Protein AF-A0A4S0JIN0-F1 (afdb_monomer_lite)

pLDDT: mean 95.21, std 4.21, range [70.19, 98.62]

Sequence (106 aa):
LTFGGLALITGAWTLDALVQALAGTSPWFWSLEHLKLAVSGHALCPADEAALADRLSGALGPCNLKFGQVLASLSPFLLLPMARRFGNAGWLLAAAALGCVLLLAG

Structure (mmCIF, N/CA/C/O backbone):
data_AF-A0A4S0JIN0-F1
#
_entry.id   AF-A0A4S0JIN0-F1
#
loop_
_atom_site.group_PDB
_atom_site.id
_atom_site.type_symbol
_atom_site.label_atom_id
_atom_site.label_alt_id
_atom_site.label_comp_id
_atom_site.label_asym_id
_atom_site.label_entity_id
_atom_site.label_seq_id
_atom_site.pdbx_PDB_ins_code
_atom_site.Cartn_x
_atom_site.Cartn_y
_atom_site.Cartn_z
_atom_site.occupancy
_atom_site.B_iso_or_equiv
_atom_site.auth_seq_id
_atom_site.auth_comp_id
_atom_site.auth_asym_id
_atom_site.auth_atom_id
_atom_site.pdbx_PDB_model_num
ATOM 1 N N . LEU A 1 1 ? 2.815 14.369 15.299 1.00 70.19 1 LEU A N 1
ATOM 2 C CA . LEU A 1 1 ? 3.015 14.381 13.829 1.00 70.19 1 LEU A CA 1
ATOM 3 C C . LEU A 1 1 ? 3.438 13.007 13.307 1.00 70.19 1 LEU A C 1
ATOM 5 O O . LEU A 1 1 ? 2.728 12.469 12.471 1.00 70.19 1 LEU A O 1
ATOM 9 N N . THR A 1 2 ? 4.491 12.385 13.851 1.00 82.94 2 THR A N 1
ATOM 10 C CA . THR A 1 2 ? 5.057 11.106 13.366 1.00 82.94 2 THR A CA 1
ATOM 11 C C . THR A 1 2 ? 4.049 9.956 13.230 1.00 82.94 2 THR A C 1
ATOM 13 O O . THR A 1 2 ? 3.924 9.392 12.151 1.00 82.94 2 THR A O 1
ATOM 16 N N . PHE A 1 3 ? 3.260 9.647 14.268 1.00 89.56 3 PHE A N 1
ATOM 17 C CA . PHE A 1 3 ? 2.271 8.555 14.191 1.00 89.56 3 PHE A CA 1
ATOM 18 C C . PHE A 1 3 ? 1.119 8.829 13.215 1.00 89.56 3 PHE A C 1
ATOM 20 O O . PHE A 1 3 ? 0.617 7.905 12.586 1.00 89.56 3 PHE A O 1
ATOM 27 N N . GLY A 1 4 ? 0.731 10.098 13.046 1.00 92.81 4 GLY A N 1
ATOM 28 C CA . GLY A 1 4 ? -0.240 10.487 12.021 1.00 92.81 4 GLY A CA 1
ATOM 29 C C . GLY A 1 4 ? 0.322 10.313 10.609 1.00 92.81 4 GLY A C 1
ATOM 30 O O . GLY A 1 4 ? -0.374 9.818 9.732 1.00 92.81 4 GLY A O 1
ATOM 31 N N . GLY A 1 5 ? 1.604 10.638 10.410 1.00 95.94 5 GLY A N 1
ATOM 32 C CA . GLY A 1 5 ? 2.314 10.368 9.159 1.00 95.94 5 GLY A CA 1
ATOM 33 C C . GLY A 1 5 ? 2.364 8.876 8.828 1.00 95.94 5 GLY A C 1
ATOM 34 O O . GLY A 1 5 ? 2.047 8.497 7.707 1.00 95.94 5 GLY A O 1
ATOM 35 N N . LEU A 1 6 ? 2.663 8.019 9.812 1.00 96.69 6 LEU A N 1
ATOM 36 C CA . LEU A 1 6 ? 2.634 6.563 9.623 1.00 96.69 6 LEU A CA 1
ATOM 37 C C . LEU A 1 6 ? 1.238 6.054 9.254 1.00 96.69 6 LEU A C 1
ATOM 39 O O . LEU A 1 6 ? 1.124 5.216 8.365 1.00 96.69 6 LEU A O 1
ATOM 43 N N . ALA A 1 7 ? 0.178 6.586 9.870 1.00 96.69 7 ALA A N 1
ATOM 44 C CA . ALA A 1 7 ? -1.196 6.245 9.505 1.00 96.69 7 ALA A CA 1
ATOM 45 C C . ALA A 1 7 ? -1.499 6.587 8.036 1.00 96.69 7 ALA A C 1
ATOM 47 O O . ALA A 1 7 ? -2.039 5.758 7.305 1.00 96.69 7 ALA A O 1
ATOM 48 N N . LEU A 1 8 ? -1.108 7.789 7.598 1.00 97.25 8 LEU A N 1
ATOM 49 C CA . LEU A 1 8 ? -1.302 8.252 6.223 1.00 97.25 8 LEU A CA 1
ATOM 50 C C . LEU A 1 8 ? -0.507 7.415 5.218 1.00 97.25 8 LEU A C 1
ATOM 52 O O . LEU A 1 8 ? -1.074 6.990 4.218 1.00 97.25 8 LEU A O 1
ATOM 56 N N . ILE A 1 9 ? 0.770 7.140 5.499 1.00 97.12 9 ILE A N 1
ATOM 57 C CA . ILE A 1 9 ? 1.625 6.310 4.637 1.00 97.12 9 ILE A CA 1
ATOM 58 C C . ILE A 1 9 ? 1.048 4.898 4.527 1.00 97.12 9 ILE A C 1
ATOM 60 O O . ILE A 1 9 ? 0.863 4.400 3.423 1.00 97.12 9 ILE A O 1
ATOM 64 N N . THR A 1 10 ? 0.687 4.283 5.656 1.00 97.94 10 THR A N 1
ATOM 65 C CA . THR A 1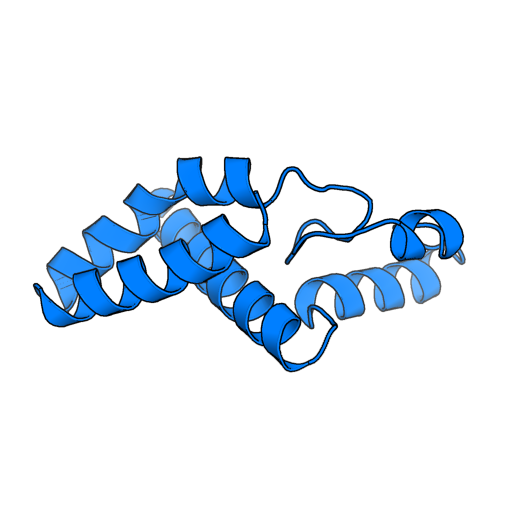 10 ? 0.096 2.935 5.683 1.00 97.94 10 THR A CA 1
ATOM 66 C C . THR A 1 10 ? -1.204 2.894 4.883 1.00 97.94 10 THR A C 1
ATOM 68 O O . THR A 1 10 ? -1.402 1.984 4.083 1.00 97.94 10 THR A O 1
ATOM 71 N N . GLY A 1 11 ? -2.077 3.893 5.045 1.00 98.12 11 GLY A N 1
ATOM 72 C CA . GLY A 1 11 ? -3.322 3.998 4.283 1.00 98.12 11 GLY A CA 1
ATOM 73 C C . GLY A 1 11 ? -3.087 4.180 2.783 1.00 98.12 11 GLY A C 1
ATOM 74 O O . GLY A 1 11 ? -3.664 3.447 1.984 1.00 98.12 11 GLY A O 1
ATOM 75 N N . ALA A 1 12 ? -2.206 5.105 2.396 1.00 98.31 12 ALA A N 1
ATOM 76 C CA . ALA A 1 12 ? -1.882 5.368 0.995 1.00 98.31 12 ALA A CA 1
ATOM 77 C C . ALA A 1 12 ? -1.266 4.141 0.311 1.00 98.31 12 ALA A C 1
ATOM 79 O O . ALA A 1 12 ? -1.677 3.783 -0.787 1.00 98.31 12 ALA A O 1
ATOM 80 N N . TRP A 1 13 ? -0.336 3.454 0.977 1.00 98.12 13 TRP A N 1
ATOM 81 C CA . TRP A 1 13 ? 0.283 2.233 0.458 1.00 98.12 13 TRP A CA 1
ATOM 82 C C . TRP A 1 13 ? -0.694 1.059 0.387 1.00 98.12 13 TRP A C 1
ATOM 84 O O . TRP A 1 13 ? -0.627 0.273 -0.552 1.00 98.12 13 TRP A O 1
ATOM 94 N N . THR A 1 14 ? -1.629 0.949 1.337 1.00 98.38 14 THR A N 1
ATOM 95 C CA . THR A 1 14 ? -2.697 -0.063 1.272 1.00 98.38 14 THR A CA 1
ATOM 96 C C . THR A 1 14 ? -3.580 0.174 0.046 1.00 98.38 14 THR A C 1
ATOM 98 O O . THR A 1 14 ? -3.861 -0.761 -0.697 1.00 98.38 14 THR A O 1
ATOM 101 N N . LEU A 1 15 ? -3.987 1.424 -0.202 1.00 98.38 15 LEU A N 1
ATOM 102 C CA . LEU A 1 15 ? -4.786 1.780 -1.378 1.00 98.38 15 LEU A CA 1
ATOM 103 C C . LEU A 1 15 ? -4.025 1.533 -2.684 1.00 98.38 15 LEU A C 1
ATOM 105 O O . LEU A 1 15 ? -4.581 0.943 -3.604 1.00 98.38 15 LEU A O 1
ATOM 109 N N . ASP A 1 16 ? -2.759 1.937 -2.752 1.00 98.19 16 ASP A N 1
ATOM 110 C CA . ASP A 1 16 ? -1.892 1.704 -3.909 1.00 98.19 16 ASP A CA 1
ATOM 111 C C . ASP A 1 16 ? -1.756 0.208 -4.241 1.00 98.19 16 ASP A C 1
ATOM 113 O O . ASP A 1 16 ? -1.905 -0.185 -5.397 1.00 98.19 16 ASP A O 1
ATOM 117 N N . ALA A 1 17 ? -1.579 -0.646 -3.230 1.00 97.94 17 ALA A N 1
ATOM 118 C CA . ALA A 1 17 ? -1.509 -2.093 -3.416 1.00 97.94 17 ALA A CA 1
ATOM 119 C C . ALA A 1 17 ? -2.853 -2.722 -3.822 1.00 97.94 17 ALA A C 1
ATOM 121 O O . ALA A 1 17 ? -2.872 -3.658 -4.617 1.00 97.94 17 ALA A O 1
ATOM 122 N N . LEU A 1 18 ? -3.986 -2.204 -3.334 1.00 98.38 18 LEU A N 1
ATOM 123 C CA . LEU A 1 18 ? -5.307 -2.625 -3.819 1.00 98.38 18 LEU A CA 1
ATOM 124 C C . LEU A 1 18 ? -5.514 -2.236 -5.288 1.00 98.38 18 LEU A C 1
ATOM 126 O O . LEU A 1 18 ? -6.063 -3.023 -6.056 1.00 98.38 18 LEU A O 1
ATOM 130 N N . VAL A 1 19 ? -5.039 -1.057 -5.702 1.00 98.12 19 VAL A N 1
ATOM 131 C CA . VAL A 1 19 ? -5.029 -0.676 -7.121 1.00 98.12 19 VAL A CA 1
ATOM 132 C C . VAL A 1 19 ? -4.118 -1.611 -7.911 1.00 98.12 19 VAL A C 1
ATOM 134 O O . VAL A 1 19 ? -4.535 -2.082 -8.964 1.00 98.12 19 VAL A O 1
ATOM 137 N N . GLN A 1 20 ? -2.938 -1.962 -7.394 1.00 97.12 20 GLN A N 1
ATOM 138 C CA . GLN A 1 20 ? -2.064 -2.950 -8.031 1.00 97.12 20 GLN A CA 1
ATOM 139 C C . GLN A 1 20 ? -2.753 -4.309 -8.195 1.00 97.12 20 GLN A C 1
ATOM 141 O O . GLN A 1 20 ? -2.643 -4.906 -9.262 1.00 97.12 20 GLN A O 1
ATOM 146 N N . ALA A 1 21 ? -3.505 -4.774 -7.196 1.00 96.69 21 ALA A N 1
ATOM 147 C CA . ALA A 1 21 ? -4.248 -6.030 -7.281 1.00 96.69 21 ALA A CA 1
ATOM 148 C C . ALA A 1 21 ? -5.295 -6.033 -8.410 1.00 96.69 21 ALA A C 1
ATOM 150 O O . ALA A 1 21 ? -5.557 -7.077 -8.999 1.00 96.69 21 ALA A O 1
ATOM 151 N N . LEU A 1 22 ? -5.888 -4.874 -8.718 1.00 97.44 22 LEU A N 1
ATOM 152 C CA . LEU A 1 22 ? -6.926 -4.735 -9.745 1.00 97.44 22 LEU A CA 1
ATOM 153 C C . LEU A 1 22 ? -6.366 -4.390 -11.132 1.00 97.44 22 LEU A C 1
ATOM 155 O O . LEU A 1 22 ? -6.892 -4.855 -12.139 1.00 97.44 22 LEU A O 1
ATOM 159 N N . ALA A 1 23 ? -5.331 -3.553 -11.194 1.00 95.50 23 ALA A N 1
ATOM 160 C CA . ALA A 1 23 ? -4.785 -2.989 -12.428 1.00 95.50 23 ALA A CA 1
ATOM 161 C C . ALA A 1 23 ? -3.476 -3.656 -12.886 1.00 95.50 23 ALA A C 1
ATOM 163 O O . ALA A 1 23 ? -2.965 -3.326 -13.954 1.00 95.50 23 ALA A O 1
ATOM 164 N N . GLY A 1 24 ? -2.893 -4.542 -12.074 1.00 92.94 24 GLY A N 1
ATOM 165 C CA . GLY A 1 24 ? -1.602 -5.188 -12.331 1.00 92.94 24 GLY A CA 1
ATOM 166 C C . GLY A 1 24 ? -0.379 -4.287 -12.115 1.00 92.94 24 GLY A C 1
ATOM 167 O O . GLY A 1 24 ? 0.749 -4.758 -12.211 1.00 92.94 24 GLY A O 1
ATOM 168 N N . THR A 1 25 ? -0.569 -3.003 -11.796 1.00 92.25 25 THR A N 1
ATOM 169 C CA . THR A 1 25 ? 0.518 -2.040 -11.566 1.00 92.25 25 THR A CA 1
ATOM 170 C C . THR A 1 25 ? 0.222 -1.128 -10.379 1.00 92.25 25 THR A C 1
ATOM 172 O O . THR A 1 25 ? -0.918 -0.712 -10.182 1.00 92.25 25 THR A O 1
ATOM 175 N N . SER A 1 26 ? 1.254 -0.802 -9.598 1.00 95.25 26 SER A N 1
ATOM 176 C CA . SER A 1 26 ? 1.201 0.193 -8.519 1.00 95.25 26 SER A CA 1
ATOM 177 C C . SER A 1 26 ? 1.382 1.594 -9.119 1.00 95.25 26 SER A C 1
ATOM 179 O O . SER A 1 26 ? 2.445 1.861 -9.689 1.00 95.25 26 SER A O 1
ATOM 181 N N . PRO A 1 27 ? 0.392 2.505 -9.015 1.00 96.19 27 PRO A N 1
ATOM 182 C CA . PRO A 1 27 ? 0.553 3.889 -9.459 1.00 96.19 27 PRO A CA 1
ATOM 183 C C . PRO A 1 27 ? 1.759 4.589 -8.824 1.00 96.19 27 PRO A C 1
ATOM 185 O O . PRO A 1 27 ? 2.467 5.339 -9.502 1.00 96.19 27 PRO A O 1
ATOM 188 N N . TRP A 1 28 ? 2.015 4.336 -7.539 1.00 96.38 28 TRP A N 1
ATOM 189 C CA . TRP A 1 28 ? 3.134 4.922 -6.810 1.00 96.38 28 TRP A CA 1
ATOM 190 C C . TRP A 1 28 ? 4.479 4.452 -7.361 1.00 96.38 28 TRP A C 1
ATOM 192 O O . TRP A 1 28 ? 5.309 5.278 -7.745 1.00 96.38 28 TRP A O 1
ATOM 202 N N . PHE A 1 29 ? 4.692 3.135 -7.436 1.00 95.75 29 PHE A N 1
ATO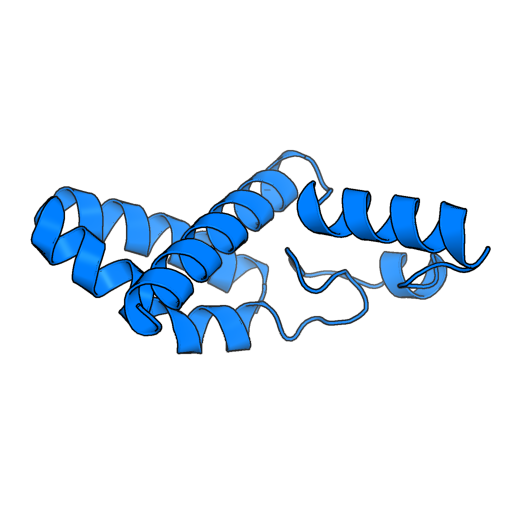M 203 C CA . PHE A 1 29 ? 5.957 2.583 -7.913 1.00 95.75 29 PHE A CA 1
ATOM 204 C C . PHE A 1 29 ? 6.184 2.907 -9.389 1.00 95.75 29 PHE A C 1
ATOM 206 O O . PHE A 1 29 ? 7.274 3.337 -9.752 1.00 95.75 29 PHE A O 1
ATOM 213 N N . TRP A 1 30 ? 5.144 2.801 -10.222 1.00 95.31 30 TRP A N 1
ATOM 214 C CA . TRP A 1 30 ? 5.206 3.192 -11.630 1.00 95.31 30 TRP A CA 1
ATOM 215 C C . TRP A 1 30 ? 5.674 4.644 -11.785 1.00 95.31 30 TRP A C 1
ATOM 217 O O . TRP A 1 30 ? 6.575 4.926 -12.570 1.00 95.31 30 TRP A O 1
ATOM 227 N N . SER A 1 31 ? 5.138 5.568 -10.984 1.00 96.00 31 SER A N 1
ATOM 228 C CA . SER A 1 31 ? 5.539 6.979 -11.044 1.00 96.00 31 SER A CA 1
ATOM 229 C C . SER A 1 31 ? 7.014 7.183 -10.680 1.00 96.00 31 SER A C 1
ATOM 231 O O . SER A 1 31 ? 7.716 7.947 -11.344 1.00 96.00 31 SER A O 1
ATOM 233 N N . LEU A 1 32 ? 7.503 6.490 -9.645 1.00 95.62 32 LEU A N 1
ATOM 234 C CA . LEU A 1 32 ? 8.909 6.551 -9.231 1.00 95.62 32 LEU A CA 1
ATOM 235 C C . LEU A 1 32 ? 9.846 5.940 -10.273 1.00 95.62 32 LEU A C 1
ATOM 237 O O . LEU A 1 32 ? 10.910 6.499 -10.532 1.00 95.62 32 LEU A O 1
ATOM 241 N N . GLU A 1 33 ? 9.442 4.829 -10.878 1.00 94.69 33 GLU A N 1
ATOM 242 C CA . GLU A 1 33 ? 10.174 4.147 -11.941 1.00 94.69 33 GLU A CA 1
ATOM 243 C C . GLU A 1 33 ? 10.373 5.072 -13.148 1.00 94.69 33 GLU A C 1
ATOM 245 O O . GLU A 1 33 ? 11.502 5.306 -13.580 1.00 94.69 33 GLU A O 1
ATOM 250 N N . HIS A 1 34 ? 9.294 5.693 -13.635 1.00 95.06 34 HIS A N 1
ATOM 251 C CA . HIS A 1 34 ? 9.355 6.639 -14.756 1.00 95.06 34 HIS A CA 1
ATOM 252 C C . HIS A 1 34 ? 10.198 7.871 -14.438 1.00 95.06 34 HIS A C 1
ATOM 254 O O . HIS A 1 34 ? 10.998 8.304 -15.268 1.00 95.06 34 HIS A O 1
ATOM 260 N N . LEU A 1 35 ? 10.077 8.416 -13.225 1.00 96.81 35 LEU A N 1
ATOM 261 C CA . LEU A 1 35 ? 10.920 9.524 -12.782 1.00 96.81 35 LEU A CA 1
ATOM 262 C C . LEU A 1 35 ? 12.400 9.113 -12.741 1.00 96.81 35 LEU A C 1
ATOM 264 O O . LEU A 1 35 ? 13.271 9.864 -13.182 1.00 96.81 35 LEU A O 1
ATOM 268 N N . LYS A 1 36 ? 12.702 7.916 -12.229 1.00 95.50 36 LYS A N 1
ATOM 269 C CA . LYS A 1 36 ? 14.071 7.408 -12.128 1.00 95.50 36 LYS A CA 1
ATOM 270 C C . LYS A 1 36 ? 14.686 7.185 -13.507 1.00 95.50 36 LYS A C 1
ATOM 272 O O . LYS A 1 36 ? 15.822 7.612 -13.725 1.00 95.50 36 LYS A O 1
ATOM 277 N N . LEU A 1 37 ? 13.934 6.609 -14.440 1.00 95.25 37 LEU A N 1
ATOM 278 C CA . LEU A 1 37 ? 14.338 6.465 -15.837 1.00 95.25 37 LEU A CA 1
ATOM 279 C C . LEU A 1 37 ? 14.604 7.828 -16.482 1.00 95.25 37 LEU A C 1
ATOM 281 O O . LEU A 1 37 ? 15.654 8.012 -17.094 1.00 95.25 37 LEU A O 1
ATOM 285 N N . ALA A 1 38 ? 13.719 8.807 -16.279 1.00 97.06 38 ALA A N 1
ATOM 286 C CA . ALA A 1 38 ? 13.878 10.149 -16.836 1.00 97.06 38 ALA A CA 1
ATOM 287 C C . ALA A 1 38 ? 15.121 10.883 -16.299 1.00 97.06 38 ALA A C 1
ATOM 289 O O . ALA A 1 38 ? 15.777 11.610 -17.041 1.00 97.06 38 ALA A O 1
ATOM 290 N N . VAL A 1 39 ? 15.455 10.698 -15.018 1.00 97.69 39 VAL A N 1
ATOM 291 C CA . VAL A 1 39 ? 16.563 11.414 -14.361 1.00 97.69 39 VAL A CA 1
ATOM 292 C C . VAL A 1 39 ? 17.902 10.685 -14.493 1.00 97.69 39 VAL A C 1
ATOM 294 O O . VAL A 1 39 ? 18.944 11.327 -14.570 1.00 97.69 39 VAL A O 1
ATOM 297 N N . SER A 1 40 ? 17.915 9.351 -14.454 1.00 96.44 40 SER A N 1
ATOM 298 C CA . SER A 1 40 ? 19.144 8.541 -14.366 1.00 96.44 40 SER A CA 1
ATOM 299 C C . SER A 1 40 ? 19.380 7.612 -15.558 1.00 96.44 40 SER A C 1
ATOM 301 O O . SER A 1 40 ? 20.450 7.010 -15.634 1.00 96.44 40 SER A O 1
ATOM 303 N N . GLY A 1 41 ? 18.403 7.438 -16.451 1.00 94.19 41 GLY A N 1
ATOM 304 C CA . GLY A 1 41 ? 18.493 6.525 -17.596 1.00 94.19 41 GLY A CA 1
ATOM 305 C C . GLY A 1 41 ? 18.465 5.033 -17.244 1.00 94.19 41 GLY A C 1
ATOM 306 O O . GLY A 1 41 ? 18.691 4.209 -18.121 1.00 94.19 41 GLY A O 1
ATOM 307 N N . HIS A 1 42 ? 18.204 4.675 -15.983 1.00 92.19 42 HIS A N 1
ATOM 308 C CA . HIS A 1 42 ? 18.184 3.290 -15.504 1.00 92.19 42 HIS A CA 1
ATOM 309 C C . HIS A 1 42 ? 16.954 3.045 -14.629 1.00 92.19 42 HIS A C 1
ATOM 311 O O . HIS A 1 42 ? 16.530 3.947 -13.906 1.00 92.19 42 HIS A O 1
ATOM 317 N N . ALA A 1 43 ? 16.418 1.829 -14.701 1.00 91.88 43 ALA A N 1
ATOM 318 C CA . ALA A 1 43 ? 15.254 1.370 -13.948 1.00 91.88 43 ALA A CA 1
ATOM 319 C C . ALA A 1 43 ? 15.540 1.230 -12.438 1.00 91.88 43 ALA A C 1
ATOM 321 O O . ALA A 1 43 ? 16.689 0.991 -12.056 1.00 91.88 43 ALA A O 1
ATOM 322 N N . LEU A 1 44 ? 14.523 1.338 -11.566 1.00 93.00 44 LEU A N 1
A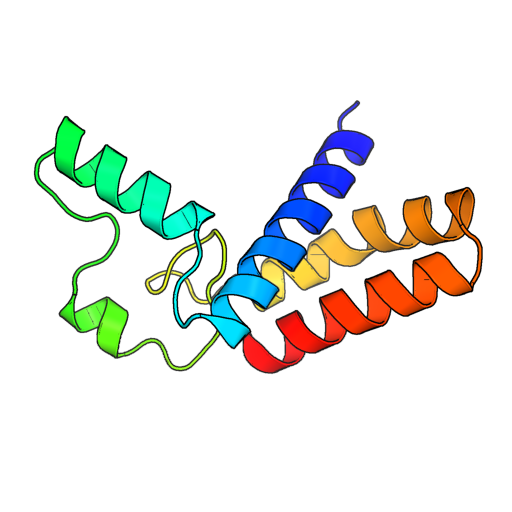TOM 323 C CA . LEU A 1 44 ? 14.654 0.920 -10.155 1.00 93.00 44 LEU A CA 1
ATOM 324 C C . LEU A 1 44 ? 14.674 -0.604 -10.038 1.00 93.00 44 LEU A C 1
ATOM 326 O O . LEU A 1 44 ? 15.284 -1.130 -9.109 1.00 93.00 44 LEU A O 1
ATOM 330 N N . CYS A 1 45 ? 13.993 -1.293 -10.954 1.00 92.00 45 CYS A N 1
ATOM 331 C CA . CYS A 1 45 ? 13.912 -2.745 -10.999 1.00 92.00 45 CYS A CA 1
ATOM 332 C C . CYS A 1 45 ? 14.057 -3.235 -12.452 1.00 92.00 45 CYS A C 1
ATOM 334 O O . CYS A 1 45 ? 13.268 -2.819 -13.303 1.00 92.00 45 CYS A O 1
ATOM 336 N N . PRO A 1 46 ? 15.048 -4.091 -12.763 1.00 90.44 46 PRO A N 1
ATOM 337 C CA . PRO A 1 46 ? 15.187 -4.713 -14.078 1.00 90.44 46 PRO A CA 1
ATOM 338 C C . PRO A 1 46 ? 13.918 -5.473 -14.497 1.00 90.44 46 PRO A C 1
ATOM 340 O O . PRO A 1 46 ? 13.223 -6.052 -13.664 1.00 90.44 46 PRO A O 1
ATOM 343 N N . ALA A 1 47 ? 13.598 -5.474 -15.795 1.00 86.94 47 ALA A N 1
ATOM 344 C CA . ALA A 1 47 ? 12.344 -6.047 -16.296 1.00 86.94 47 ALA A CA 1
ATOM 345 C C . ALA A 1 47 ? 12.258 -7.576 -16.126 1.00 86.94 47 ALA A C 1
ATOM 347 O O . ALA A 1 47 ? 11.172 -8.117 -15.931 1.00 86.94 47 ALA A O 1
ATOM 348 N N . ASP A 1 48 ? 13.395 -8.263 -16.190 1.00 89.00 48 ASP A N 1
ATOM 349 C CA . ASP A 1 48 ? 13.528 -9.698 -15.954 1.00 89.00 48 ASP A CA 1
ATOM 350 C C . ASP A 1 48 ? 13.284 -10.059 -14.485 1.00 89.00 48 ASP A C 1
ATOM 352 O O . ASP A 1 48 ? 12.534 -10.992 -14.210 1.00 89.00 48 ASP A O 1
ATOM 356 N N . GLU A 1 49 ? 13.823 -9.281 -13.543 1.00 88.00 49 GLU A N 1
ATOM 357 C CA . GLU A 1 49 ? 13.531 -9.455 -12.115 1.00 88.00 49 GLU A CA 1
ATOM 358 C C . GLU A 1 49 ? 12.073 -9.110 -11.789 1.00 88.00 49 GLU A C 1
ATOM 360 O O . GLU A 1 49 ? 11.413 -9.829 -11.036 1.00 88.00 49 GLU A O 1
ATOM 365 N N . ALA A 1 50 ? 11.531 -8.052 -12.399 1.00 87.12 50 ALA A N 1
ATOM 366 C CA . ALA A 1 50 ? 10.142 -7.655 -12.205 1.00 87.12 50 ALA A CA 1
ATOM 367 C C . ALA A 1 50 ? 9.147 -8.729 -12.675 1.00 87.12 50 ALA A C 1
ATOM 369 O O . ALA A 1 50 ? 8.103 -8.911 -12.052 1.00 87.12 50 ALA A O 1
ATOM 370 N N . ALA A 1 51 ? 9.478 -9.463 -13.742 1.00 85.25 51 ALA A N 1
ATOM 371 C CA . ALA A 1 51 ? 8.650 -10.544 -14.275 1.00 85.25 51 ALA A CA 1
ATOM 372 C C . ALA A 1 51 ? 8.580 -11.778 -13.357 1.00 85.25 51 ALA A C 1
ATOM 374 O O . ALA A 1 51 ? 7.674 -12.595 -13.504 1.00 85.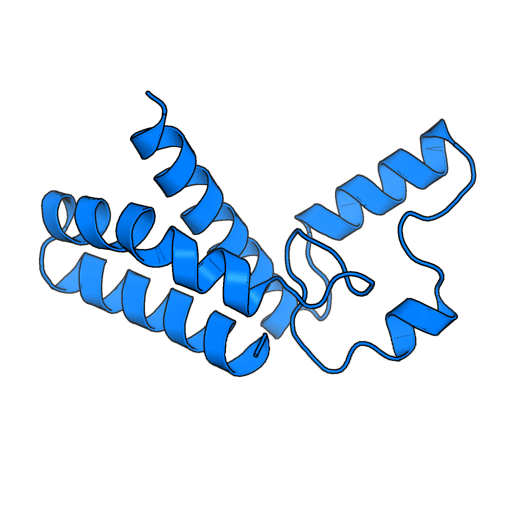25 51 ALA A O 1
ATOM 375 N N . LEU A 1 52 ? 9.516 -11.918 -12.412 1.00 85.31 52 LEU A N 1
ATOM 376 C CA . LEU A 1 52 ? 9.542 -13.010 -11.435 1.00 85.31 52 LEU A CA 1
ATOM 377 C C . LEU A 1 52 ? 8.721 -12.703 -10.173 1.00 85.31 52 LEU A C 1
ATOM 379 O O . LEU A 1 52 ? 8.577 -13.570 -9.307 1.00 85.31 52 LEU A O 1
ATOM 383 N N . ALA A 1 53 ? 8.198 -11.483 -10.036 1.00 86.75 53 ALA A N 1
ATOM 384 C CA . ALA A 1 53 ? 7.385 -11.102 -8.892 1.00 86.75 53 ALA A CA 1
ATOM 385 C C . ALA A 1 53 ? 6.004 -11.777 -8.954 1.00 86.75 53 ALA A C 1
ATOM 387 O O . ALA A 1 53 ? 5.138 -11.390 -9.730 1.00 86.75 53 ALA A O 1
ATOM 388 N N . ASP A 1 54 ? 5.792 -12.760 -8.081 1.00 87.00 54 ASP A N 1
ATOM 389 C CA . ASP A 1 54 ? 4.523 -13.500 -7.954 1.00 87.00 54 ASP A CA 1
ATOM 390 C C . ASP A 1 54 ? 3.588 -12.916 -6.873 1.00 87.00 54 ASP A C 1
ATOM 392 O O . ASP A 1 54 ? 2.483 -13.397 -6.638 1.00 87.00 54 ASP A O 1
ATOM 396 N N . ARG A 1 55 ? 4.033 -11.870 -6.164 1.00 92.81 55 ARG A N 1
ATOM 397 C CA . ARG A 1 55 ? 3.320 -11.277 -5.022 1.00 92.81 55 ARG A CA 1
ATOM 398 C C . ARG A 1 55 ? 3.160 -9.775 -5.177 1.00 92.81 55 ARG A C 1
ATOM 400 O O . ARG A 1 55 ? 3.967 -9.121 -5.838 1.00 92.81 55 ARG A O 1
ATOM 407 N N . LEU A 1 56 ? 2.158 -9.211 -4.501 1.00 95.38 56 LEU A N 1
ATOM 408 C CA . LEU A 1 56 ? 2.019 -7.758 -4.425 1.00 95.38 56 LEU A CA 1
ATOM 409 C C . LEU A 1 56 ? 3.231 -7.134 -3.734 1.00 95.38 56 LEU A C 1
ATOM 411 O O . LEU A 1 56 ? 3.563 -7.444 -2.592 1.00 95.38 56 LEU A O 1
ATOM 415 N N . SER A 1 57 ? 3.845 -6.185 -4.425 1.00 94.44 57 SER A N 1
ATOM 416 C CA . SER A 1 57 ? 4.990 -5.425 -3.934 1.00 94.44 57 SER A CA 1
ATOM 417 C C . SER A 1 57 ? 4.643 -4.000 -3.500 1.00 94.44 57 SER A C 1
ATOM 419 O O . SER A 1 57 ? 5.438 -3.344 -2.823 1.00 94.44 57 SER A O 1
ATOM 421 N N . GLY A 1 58 ? 3.480 -3.497 -3.924 1.00 94.75 58 GLY A N 1
ATOM 422 C CA . GLY A 1 58 ? 2.996 -2.146 -3.665 1.00 94.75 58 GLY A CA 1
ATOM 423 C C . GLY A 1 58 ? 4.054 -1.080 -3.938 1.00 94.75 58 GLY A C 1
ATOM 424 O O . GLY A 1 58 ? 4.840 -1.164 -4.886 1.00 94.75 58 GLY A O 1
ATOM 425 N N . ALA A 1 59 ? 4.119 -0.119 -3.021 1.00 94.88 59 ALA A N 1
ATOM 426 C CA . ALA A 1 59 ? 5.021 1.021 -3.083 1.00 94.88 59 ALA A CA 1
ATOM 427 C C . ALA A 1 59 ? 6.526 0.675 -3.052 1.00 94.88 59 ALA A C 1
ATOM 429 O O . ALA A 1 59 ? 7.336 1.537 -3.391 1.00 94.88 59 ALA A O 1
ATOM 430 N N . LEU A 1 60 ? 6.918 -0.540 -2.637 1.00 94.38 60 LEU A N 1
ATOM 431 C CA . LEU A 1 60 ? 8.328 -0.959 -2.594 1.00 94.38 60 LEU A CA 1
ATOM 432 C C . LEU A 1 60 ? 8.845 -1.481 -3.941 1.00 94.38 60 LEU A C 1
ATOM 434 O O . LEU A 1 60 ? 10.059 -1.526 -4.137 1.00 94.38 60 LEU A O 1
ATOM 438 N N . GLY A 1 61 ? 7.942 -1.838 -4.857 1.00 93.75 61 GLY A N 1
ATOM 439 C CA . GLY A 1 61 ? 8.291 -2.329 -6.187 1.00 93.75 61 GLY A CA 1
ATOM 440 C C . GLY A 1 61 ? 8.651 -3.814 -6.259 1.00 93.75 61 GLY A C 1
ATOM 441 O O . GLY A 1 61 ? 9.000 -4.427 -5.248 1.00 93.75 61 GLY A O 1
ATOM 442 N N . PRO A 1 62 ? 8.578 -4.413 -7.458 1.00 93.88 62 PRO A N 1
ATOM 443 C CA . PRO A 1 62 ? 8.612 -5.864 -7.640 1.00 93.88 62 PRO A CA 1
ATOM 444 C C . PRO A 1 62 ? 9.943 -6.511 -7.219 1.00 93.88 62 PRO A C 1
ATOM 446 O O . PRO A 1 62 ? 9.947 -7.653 -6.773 1.00 93.88 62 PRO A O 1
ATOM 449 N N . CYS A 1 63 ? 11.047 -5.758 -7.227 1.00 92.94 63 CYS A N 1
ATOM 450 C CA . CYS A 1 63 ? 12.347 -6.201 -6.709 1.00 92.94 63 CYS A CA 1
ATOM 451 C C . CYS A 1 63 ? 12.437 -6.233 -5.163 1.00 92.94 63 CYS A C 1
ATOM 453 O O . CYS A 1 63 ? 13.460 -6.633 -4.605 1.00 92.94 63 CYS A O 1
ATOM 455 N N . ASN A 1 64 ? 11.403 -5.802 -4.429 1.00 93.88 64 ASN A N 1
ATOM 456 C CA . ASN A 1 64 ? 11.393 -5.780 -2.965 1.00 93.88 64 ASN A CA 1
ATOM 457 C C . ASN A 1 64 ? 10.074 -6.324 -2.388 1.00 93.88 64 ASN A C 1
ATOM 459 O O . ASN A 1 64 ? 9.200 -5.585 -1.934 1.00 93.88 64 ASN A O 1
ATOM 463 N N . LEU A 1 65 ? 9.975 -7.653 -2.321 1.00 93.38 65 LEU A N 1
ATOM 464 C CA . LEU A 1 65 ? 8.802 -8.391 -1.829 1.00 93.38 65 LEU A CA 1
ATOM 465 C C . LEU A 1 65 ? 8.640 -8.387 -0.293 1.00 93.38 65 LEU A C 1
ATOM 467 O O . LEU A 1 65 ? 7.976 -9.250 0.270 1.00 93.38 65 LEU A O 1
ATOM 471 N N . LYS A 1 66 ? 9.233 -7.418 0.416 1.00 95.31 66 LYS A N 1
ATOM 472 C CA . LYS A 1 66 ? 9.061 -7.244 1.875 1.00 95.31 66 LYS A CA 1
ATOM 473 C C . LYS A 1 66 ? 7.835 -6.402 2.230 1.00 95.31 66 LYS A C 1
ATOM 475 O O . LYS A 1 66 ? 7.660 -6.019 3.388 1.00 95.31 66 LYS A O 1
ATOM 480 N N . PHE A 1 67 ? 7.004 -6.082 1.241 1.00 96.38 67 PHE A N 1
ATOM 481 C CA . PHE A 1 67 ? 5.875 -5.17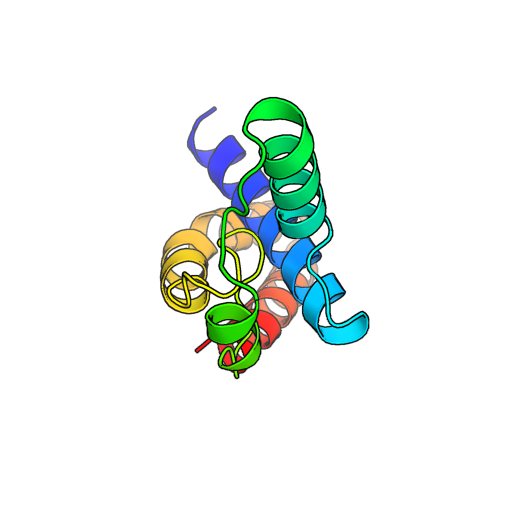6 1.401 1.00 96.38 67 PHE A CA 1
ATOM 482 C C . PHE A 1 67 ? 4.851 -5.681 2.420 1.00 96.38 67 PHE A C 1
ATOM 484 O O . PHE A 1 67 ? 4.471 -4.914 3.305 1.00 96.38 67 PHE A O 1
ATOM 491 N N . GLY A 1 68 ? 4.479 -6.966 2.372 1.00 96.31 68 GLY A N 1
ATOM 492 C CA . GLY A 1 68 ? 3.545 -7.564 3.331 1.00 96.31 68 GLY A CA 1
ATOM 493 C C . GLY A 1 68 ? 4.052 -7.465 4.770 1.00 96.31 68 GLY A C 1
ATOM 494 O O . GLY A 1 68 ? 3.378 -6.896 5.630 1.00 96.31 68 GLY A O 1
ATOM 495 N N . GLN A 1 69 ? 5.293 -7.891 5.023 1.00 97.00 69 GLN A N 1
ATOM 496 C CA . GLN A 1 69 ? 5.924 -7.780 6.345 1.00 97.00 69 GLN A CA 1
ATOM 497 C C . GLN A 1 69 ? 5.965 -6.331 6.865 1.00 97.00 69 GLN A C 1
ATOM 499 O O . GLN A 1 69 ? 5.646 -6.075 8.031 1.00 97.00 69 GLN A O 1
ATOM 504 N N . VAL A 1 70 ? 6.348 -5.372 6.016 1.00 97.50 70 VAL A N 1
ATOM 505 C CA . VAL A 1 70 ? 6.393 -3.952 6.393 1.00 97.50 70 VAL A CA 1
ATOM 506 C C . VAL A 1 70 ? 4.990 -3.453 6.730 1.00 97.50 70 VAL A C 1
ATOM 508 O O . VAL A 1 70 ? 4.787 -2.888 7.805 1.00 97.50 70 VAL A O 1
ATOM 511 N N . LEU A 1 71 ? 4.002 -3.704 5.872 1.00 97.75 71 LEU A N 1
ATOM 512 C CA . LEU A 1 71 ? 2.641 -3.216 6.070 1.00 97.75 71 LEU A CA 1
ATOM 513 C C . LEU A 1 71 ? 1.973 -3.855 7.297 1.00 97.75 71 LEU A C 1
ATOM 515 O O . LEU A 1 71 ? 1.280 -3.166 8.046 1.00 97.75 71 LEU A O 1
ATOM 519 N N . ALA A 1 72 ? 2.253 -5.131 7.574 1.00 97.88 72 ALA A N 1
ATOM 520 C CA . ALA A 1 72 ? 1.802 -5.813 8.784 1.00 97.88 72 ALA A CA 1
ATOM 521 C C . ALA A 1 72 ? 2.339 -5.123 10.046 1.00 97.88 72 ALA A C 1
ATOM 523 O O . ALA A 1 72 ? 1.563 -4.826 10.959 1.00 97.88 72 ALA A O 1
ATOM 524 N N . SER A 1 73 ? 3.634 -4.782 10.068 1.00 97.81 73 SER A N 1
ATOM 525 C CA . SER A 1 73 ? 4.253 -4.062 11.192 1.00 97.81 73 SER A CA 1
ATOM 526 C C . SER A 1 73 ? 3.675 -2.654 11.395 1.00 97.81 73 SER A C 1
ATOM 528 O O . SER A 1 73 ? 3.623 -2.158 12.520 1.00 97.81 73 SER A O 1
ATOM 530 N N . LEU A 1 74 ? 3.194 -2.026 10.316 1.00 97.75 74 LEU A N 1
ATOM 531 C CA . LEU A 1 74 ? 2.617 -0.684 10.335 1.00 97.75 74 LEU A CA 1
ATOM 532 C C . LEU A 1 74 ? 1.097 -0.662 10.572 1.00 97.75 74 LEU A C 1
ATOM 534 O O . LEU A 1 74 ? 0.541 0.389 10.899 1.00 97.75 74 LEU A O 1
ATOM 538 N N . SER A 1 75 ? 0.418 -1.808 10.470 1.00 97.69 75 SER A N 1
ATOM 539 C CA . SER A 1 75 ? -1.041 -1.920 10.584 1.00 97.69 75 SER A CA 1
ATOM 540 C C . SER A 1 75 ? -1.657 -1.258 11.829 1.00 97.69 75 SER A C 1
ATOM 542 O O . SER A 1 75 ? -2.696 -0.604 11.672 1.00 97.69 75 SER A O 1
ATOM 544 N N . PRO A 1 76 ? -1.049 -1.286 13.040 1.00 97.56 76 PRO A N 1
ATOM 545 C CA . PRO A 1 76 ? -1.652 -0.638 14.206 1.00 97.56 76 PRO A CA 1
ATOM 546 C C . PRO A 1 76 ? -1.790 0.879 14.033 1.00 97.56 76 PRO A C 1
ATOM 548 O O . PRO A 1 76 ? -2.736 1.475 14.555 1.00 97.56 76 PRO A O 1
ATOM 551 N N . PHE A 1 77 ? -0.886 1.503 13.268 1.00 97.44 77 PHE A N 1
ATOM 552 C CA . PHE A 1 77 ? -0.903 2.943 13.016 1.00 97.44 77 PHE A CA 1
ATOM 553 C C . PHE A 1 77 ? -2.053 3.366 12.105 1.00 97.44 77 PHE A C 1
ATOM 555 O O . PHE A 1 77 ? -2.466 4.515 12.191 1.00 97.44 77 PHE A O 1
ATOM 562 N N . LEU A 1 78 ? -2.613 2.465 11.292 1.00 97.56 78 LEU A N 1
ATOM 563 C CA . LEU A 1 78 ? -3.832 2.726 10.519 1.00 97.56 78 LEU A CA 1
ATOM 564 C C . LEU A 1 78 ? -5.094 2.285 11.274 1.00 97.56 78 LEU A C 1
ATOM 566 O O . LEU A 1 78 ? -6.065 3.038 11.359 1.00 97.56 78 LEU A O 1
ATOM 570 N N . LEU A 1 79 ? -5.080 1.085 11.861 1.00 98.12 79 LEU A N 1
ATOM 571 C CA . LEU A 1 79 ? -6.258 0.481 12.491 1.00 98.12 79 LEU A CA 1
ATOM 572 C C . LEU A 1 79 ? -6.750 1.270 13.709 1.00 98.12 79 LEU A C 1
ATOM 574 O O . LEU A 1 79 ? -7.950 1.511 13.843 1.00 98.12 79 LEU A O 1
ATOM 578 N N . LEU A 1 80 ? -5.842 1.706 14.588 1.00 97.19 80 LEU A N 1
ATOM 579 C CA . LEU A 1 80 ? -6.211 2.432 15.805 1.00 97.19 80 LEU A CA 1
ATOM 580 C C . LEU A 1 80 ? -6.895 3.784 15.523 1.00 97.19 80 LEU A C 1
ATOM 582 O O . LEU A 1 80 ? -7.955 4.033 16.105 1.00 97.19 80 LEU A O 1
ATOM 586 N N . PRO A 1 81 ? -6.362 4.679 14.665 1.00 96.75 81 PRO A N 1
ATOM 587 C CA . PRO A 1 81 ? -7.053 5.928 14.363 1.00 96.75 81 PRO A CA 1
ATOM 588 C C . PRO A 1 81 ? -8.356 5.715 13.586 1.00 96.75 81 PRO A C 1
ATOM 590 O O . PRO A 1 81 ? -9.305 6.456 13.834 1.00 96.75 81 PRO A O 1
ATOM 593 N N . MET A 1 82 ? -8.456 4.701 12.716 1.00 97.81 82 MET A N 1
ATOM 594 C CA . MET A 1 82 ? -9.721 4.372 12.043 1.00 97.81 82 MET A CA 1
ATOM 595 C C . MET A 1 82 ? -10.794 3.921 13.038 1.00 97.81 82 MET A C 1
ATOM 597 O O . MET A 1 82 ? -11.914 4.429 12.987 1.00 97.81 82 MET A O 1
ATOM 601 N N . ALA A 1 83 ? -10.436 3.070 14.004 1.00 97.69 83 ALA A N 1
ATOM 602 C CA . ALA A 1 83 ? -11.332 2.682 15.092 1.00 97.69 83 ALA A CA 1
ATOM 603 C C . ALA A 1 83 ? -11.768 3.886 15.937 1.00 97.69 83 ALA A C 1
ATOM 605 O O . ALA A 1 83 ? -12.947 4.056 16.230 1.00 97.69 83 ALA A O 1
ATOM 606 N N . ARG A 1 84 ? -10.829 4.764 16.311 1.00 97.25 84 ARG A N 1
ATOM 607 C CA . ARG A 1 84 ? -11.135 5.950 17.128 1.00 97.25 84 ARG A CA 1
ATOM 608 C C . ARG A 1 84 ? -12.002 6.971 16.396 1.00 97.25 84 ARG A C 1
ATOM 610 O O . ARG A 1 84 ? -12.817 7.632 17.030 1.00 97.25 84 ARG A O 1
ATOM 617 N N . ARG A 1 85 ? -11.814 7.132 15.083 1.00 96.62 85 ARG A N 1
ATOM 618 C CA . ARG A 1 85 ? -12.516 8.150 14.290 1.00 96.62 85 ARG A CA 1
ATOM 619 C C . ARG A 1 85 ? -13.882 7.690 13.788 1.00 96.62 85 ARG A C 1
ATOM 621 O O . ARG A 1 85 ? -14.789 8.520 13.712 1.00 96.62 85 ARG A O 1
ATOM 628 N N . PHE A 1 86 ? -14.001 6.414 13.426 1.00 97.81 86 PHE A N 1
ATOM 629 C CA . PHE A 1 86 ? -15.146 5.847 12.706 1.00 97.81 86 PHE A CA 1
ATOM 630 C C . PHE A 1 86 ? -15.742 4.604 13.392 1.00 97.81 86 PHE A C 1
ATOM 632 O O . PHE A 1 86 ? -16.611 3.940 12.826 1.00 97.81 86 PHE A O 1
ATOM 639 N N . GLY A 1 87 ? -15.285 4.268 14.601 1.00 97.88 87 GLY A N 1
ATOM 640 C CA . GLY A 1 87 ? -15.761 3.114 15.359 1.00 97.88 87 GLY A CA 1
ATOM 641 C C . GLY A 1 87 ? -15.461 1.779 14.674 1.00 97.88 87 GLY A C 1
ATOM 642 O O . GLY A 1 87 ? -14.518 1.642 13.889 1.00 97.88 87 GLY A O 1
ATOM 643 N N . ASN A 1 88 ? -16.306 0.786 14.956 1.00 98.06 88 ASN A N 1
ATOM 644 C CA . ASN A 1 88 ? -16.143 -0.579 14.451 1.00 98.06 88 ASN A CA 1
ATOM 645 C C . ASN A 1 88 ? -16.159 -0.655 12.921 1.00 98.06 88 ASN A C 1
ATOM 647 O O . ASN A 1 88 ? -15.419 -1.447 12.350 1.00 98.06 88 ASN A O 1
ATOM 651 N N . ALA A 1 89 ? -16.965 0.174 12.252 1.00 98.00 89 ALA A N 1
ATOM 652 C CA . ALA A 1 89 ? -17.075 0.154 10.796 1.00 98.00 89 ALA A CA 1
ATOM 653 C C . ALA A 1 89 ? -15.758 0.556 10.114 1.00 98.00 89 ALA A C 1
ATOM 655 O O . ALA A 1 89 ? -15.286 -0.150 9.225 1.00 98.00 89 ALA A O 1
ATOM 656 N N . GLY A 1 90 ? -15.128 1.651 10.556 1.00 97.94 90 GLY A N 1
ATOM 657 C CA . GLY A 1 90 ? -13.843 2.071 9.991 1.00 97.94 90 GLY A CA 1
ATOM 658 C C . GLY A 1 90 ? -12.713 1.103 10.318 1.00 97.94 90 GLY A C 1
ATOM 659 O O . GLY A 1 90 ? -11.858 0.857 9.470 1.00 97.94 90 GLY A O 1
ATOM 660 N N . TRP A 1 91 ? -12.730 0.511 11.515 1.00 98.31 91 TRP A N 1
ATOM 661 C CA . TRP A 1 91 ? -11.779 -0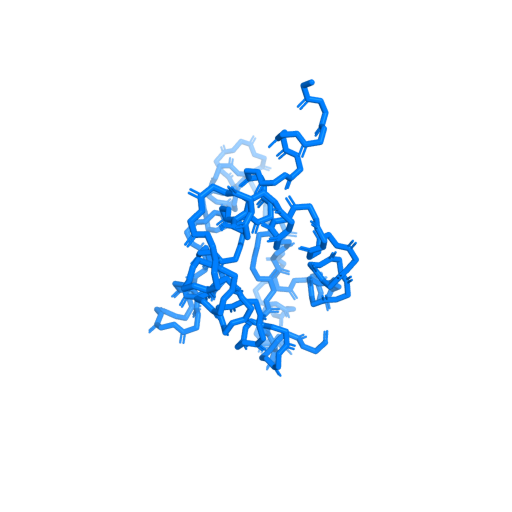.541 11.860 1.00 98.31 91 TRP A CA 1
ATOM 662 C C . TRP A 1 91 ? -11.939 -1.774 10.965 1.00 98.31 91 TRP A C 1
ATOM 664 O O . TRP A 1 91 ? -10.950 -2.231 10.403 1.00 98.31 91 TRP A O 1
ATOM 674 N N . LEU A 1 92 ? -13.168 -2.273 10.778 1.00 98.62 92 LEU A N 1
ATOM 675 C CA . LEU A 1 92 ? -13.455 -3.435 9.931 1.00 98.62 92 LEU A CA 1
ATOM 676 C C . LEU A 1 92 ? -13.050 -3.191 8.478 1.00 98.62 92 LEU A C 1
ATOM 678 O O . LEU A 1 92 ? -12.411 -4.049 7.877 1.00 98.62 92 LEU A O 1
ATOM 682 N N . LEU A 1 93 ? -13.374 -2.019 7.925 1.00 98.50 93 LEU A N 1
ATOM 683 C CA . LEU A 1 93 ? -12.994 -1.663 6.559 1.00 98.50 93 LEU A CA 1
ATOM 684 C C . LEU A 1 93 ? -11.470 -1.622 6.394 1.00 98.50 93 LEU A C 1
ATOM 686 O O . LEU A 1 93 ? -10.935 -2.202 5.452 1.00 98.50 93 LEU A O 1
ATOM 690 N N . ALA A 1 94 ? -10.764 -0.973 7.324 1.00 98.38 94 ALA A N 1
ATOM 691 C CA . ALA A 1 94 ? -9.308 -0.894 7.288 1.00 98.38 94 ALA A CA 1
ATOM 692 C C . ALA A 1 94 ? -8.650 -2.269 7.485 1.00 98.38 94 ALA A C 1
ATOM 694 O O . ALA A 1 94 ? -7.686 -2.587 6.794 1.00 98.38 94 ALA A O 1
ATOM 695 N N . ALA A 1 95 ? -9.186 -3.099 8.383 1.00 98.50 95 ALA A N 1
ATOM 696 C CA . ALA A 1 95 ? -8.714 -4.459 8.618 1.00 98.50 95 ALA A CA 1
ATOM 697 C C . ALA A 1 95 ? -8.935 -5.356 7.397 1.00 98.50 95 ALA A C 1
ATOM 699 O O . ALA A 1 95 ? -8.034 -6.104 7.032 1.00 98.50 95 ALA A O 1
ATOM 700 N N . ALA A 1 96 ? -10.088 -5.251 6.733 1.00 98.62 96 ALA A N 1
ATOM 701 C CA . ALA A 1 96 ? -10.368 -5.992 5.509 1.00 98.62 96 ALA A CA 1
ATOM 702 C C . ALA A 1 96 ? -9.432 -5.570 4.367 1.00 98.62 96 ALA A C 1
ATOM 704 O O . ALA A 1 96 ? -8.845 -6.429 3.712 1.00 98.62 96 ALA A O 1
ATOM 705 N N . ALA A 1 97 ? -9.240 -4.262 4.167 1.00 98.56 97 ALA A N 1
ATOM 706 C CA . ALA A 1 97 ? -8.329 -3.726 3.158 1.00 98.56 97 ALA A CA 1
ATOM 707 C C . ALA A 1 97 ? -6.879 -4.186 3.389 1.00 98.56 97 ALA A C 1
ATOM 709 O O . ALA A 1 97 ? -6.259 -4.744 2.485 1.00 98.56 97 ALA A O 1
ATOM 710 N N . LEU A 1 98 ? -6.364 -4.015 4.613 1.00 98.44 98 LEU A N 1
ATOM 711 C CA . LEU A 1 98 ? -5.036 -4.497 5.001 1.00 98.44 98 LEU A CA 1
ATOM 712 C C . LEU A 1 98 ? -4.928 -6.013 4.843 1.00 98.44 98 LEU A C 1
ATOM 714 O O . LEU A 1 98 ? -3.969 -6.491 4.254 1.00 98.44 98 LEU A O 1
ATOM 718 N N . GLY A 1 99 ? -5.916 -6.768 5.323 1.00 98.31 99 GLY A N 1
ATOM 719 C CA . GLY A 1 99 ? -5.935 -8.225 5.241 1.00 98.31 99 GLY A CA 1
ATOM 720 C C . GLY A 1 99 ? -5.836 -8.732 3.804 1.00 98.31 99 GLY A C 1
ATOM 721 O O . GLY A 1 99 ? -5.022 -9.608 3.533 1.00 98.31 99 GLY A O 1
ATOM 722 N N . CYS A 1 100 ? -6.585 -8.138 2.870 1.00 98.38 100 CYS A N 1
ATOM 723 C CA . CYS A 1 100 ? -6.489 -8.481 1.448 1.00 98.38 100 CYS A CA 1
ATOM 724 C C . CYS A 1 100 ? -5.073 -8.252 0.908 1.00 98.38 100 CYS A C 1
ATOM 726 O O . CYS A 1 100 ? -4.506 -9.132 0.267 1.00 98.38 100 CYS A O 1
ATOM 728 N N . VAL A 1 101 ? -4.486 -7.088 1.200 1.00 98.19 101 VAL A N 1
ATOM 729 C CA . VAL A 1 101 ? -3.132 -6.752 0.747 1.00 98.19 101 VAL A CA 1
ATOM 730 C C . VAL A 1 101 ? -2.094 -7.701 1.344 1.00 98.19 101 VAL A C 1
ATOM 732 O O . VAL A 1 101 ? -1.240 -8.191 0.615 1.00 98.19 101 VAL A O 1
ATOM 735 N N . LEU A 1 102 ? -2.181 -8.009 2.639 1.00 97.88 102 LEU A N 1
ATOM 736 C CA . LEU A 1 102 ? -1.252 -8.919 3.314 1.00 97.88 102 LEU A CA 1
ATOM 737 C C . LEU A 1 102 ? -1.331 -10.345 2.758 1.00 97.88 102 LEU A C 1
ATOM 739 O O . LEU A 1 102 ? -0.295 -10.954 2.523 1.00 97.88 102 LEU A O 1
ATOM 743 N N . LEU A 1 103 ? -2.537 -10.855 2.489 1.00 97.44 103 LEU A N 1
ATOM 744 C CA . LEU A 1 103 ? -2.721 -12.184 1.893 1.00 97.44 103 LEU A CA 1
ATOM 745 C C . LEU A 1 103 ? -2.080 -12.299 0.503 1.00 97.44 103 LEU A C 1
ATOM 747 O O . LEU A 1 103 ? -1.552 -13.353 0.162 1.00 97.44 103 LEU A O 1
ATOM 751 N N . LEU A 1 104 ? -2.123 -11.226 -0.289 1.00 97.00 104 LEU A N 1
ATOM 752 C CA . LEU A 1 104 ? -1.583 -11.191 -1.652 1.00 97.00 104 LEU A CA 1
ATOM 753 C C . LEU A 1 104 ? -0.089 -10.817 -1.707 1.00 97.00 104 LEU A C 1
ATOM 755 O O . LEU A 1 104 ? 0.594 -11.139 -2.678 1.00 97.00 104 LEU A O 1
ATOM 759 N N . ALA A 1 105 ? 0.420 -10.111 -0.697 1.00 95.75 105 ALA A N 1
ATOM 760 C CA . ALA A 1 105 ? 1.820 -9.697 -0.612 1.00 95.75 105 ALA A CA 1
ATOM 761 C C . ALA A 1 105 ? 2.718 -10.744 0.070 1.00 95.75 105 ALA A C 1
ATOM 763 O O . ALA A 1 105 ? 3.901 -10.834 -0.264 1.00 95.75 105 ALA A O 1
ATOM 764 N N . GLY A 1 106 ? 2.157 -11.555 0.976 1.00 90.75 106 GLY A N 1
ATOM 765 C CA . GLY A 1 106 ? 2.903 -12.515 1.797 1.00 90.75 106 GLY A CA 1
ATOM 766 C C . GLY A 1 106 ? 3.551 -11.889 3.026 1.00 90.75 106 GLY A C 1
ATOM 767 O O . GLY A 1 106 ? 4.273 -10.875 2.889 1.00 90.75 106 GLY A O 1
#

Foldseek 3Di:
DVLLVLQVVLVLQLVQLVCCVVVVDRPQQVVVQVVCCVPPVDGPDDPVQLVPQQARPGNNGSNDLCNLVVSVVSLCSNLVVLCVPPNPVSNVVSCVSNVVRNVRSD

Radius of gyration: 14.71 Å; chains: 1; bounding box: 36×28×35 Å

Secondary structure (DSSP, 8-state):
-HHHHHHHHHHHHHHHHHHHHHHSS-HHHHHHHHHHHHHHSS-SS-HHHHTT--S--GGG-TT-TTHHHHHHHHHHHHHHHHHHHHHHHHHHHHHHHHHHHHHHH-